Protein AF-A0A269XDI5-F1 (afdb_monomer)

Nearest PDB structures (foldseek):
  7cfy-assembly2_C  TM=2.755E-01  e=4.389E-01  Escherichia coli K-12
  6igs-assembly2_C  TM=2.741E-01  e=5.224E+00  Francisella tularensis

Foldseek 3Di:
DVVVVVVDPAAEEEAEACGLVVQVVVVVVDPHPYYHHYPYDDDDDPVVPVVVVVVVVVVVCVVVVPDPVVVPPD

Sequence (74 aa):
HFLENEGYQHISATGVSLGGLFTLRLAEQFDLERIVVMSAPHKKGESGIAKRIEKYGQRMNQILNFDDEEQLKQ

pLDDT: mean 83.17, std 16.01, range [44.34, 98.12]

Solvent-accessible surface area (backbone atoms only — not comparable to full-atom values): 4601 Å² total; per-residue (Å²): 107,70,59,53,75,75,66,54,87,76,47,66,47,72,14,59,31,72,42,14,54,49,41,55,55,46,55,77,75,44,93,53,79,45,77,48,72,36,78,45,84,84,77,95,50,77,83,51,50,62,60,50,52,52,51,48,51,55,52,48,40,69,72,66,61,64,60,77,80,68,73,78,78,120

Organism: NCBI:txid152332

Structure (mmCIF, N/CA/C/O backbone):
data_AF-A0A269XDI5-F1
#
_entry.id   AF-A0A269XDI5-F1
#
loop_
_atom_site.group_PDB
_atom_site.id
_atom_site.type_symbol
_atom_site.label_atom_id
_atom_site.label_alt_id
_atom_site.label_comp_id
_atom_site.label_asym_id
_atom_site.label_entity_id
_atom_site.label_seq_id
_atom_site.pdbx_PDB_ins_code
_atom_site.Cartn_x
_atom_site.Cartn_y
_atom_site.Cartn_z
_atom_site.occupancy
_atom_site.B_iso_or_equiv
_atom_site.auth_seq_id
_atom_site.auth_comp_id
_atom_site.auth_asym_id
_atom_site.auth_atom_id
_atom_site.pdbx_PDB_model_num
ATOM 1 N N . HIS A 1 1 ? 1.676 -1.063 16.654 1.00 87.00 1 HIS A N 1
ATOM 2 C CA . HIS A 1 1 ? 0.981 -0.361 17.746 1.00 87.00 1 HIS A CA 1
ATOM 3 C C . HIS A 1 1 ? 1.296 1.136 17.902 1.00 87.00 1 HIS A C 1
ATOM 5 O O . HIS A 1 1 ? 0.740 1.731 18.805 1.00 87.00 1 HIS A O 1
ATOM 11 N N . PHE A 1 2 ? 2.099 1.812 17.057 1.00 96.69 2 PHE A N 1
ATOM 12 C CA . PHE A 1 2 ? 2.334 3.267 17.228 1.00 96.69 2 PHE A CA 1
ATOM 13 C C . PHE A 1 2 ? 1.036 4.097 17.167 1.00 96.69 2 PHE A C 1
ATOM 15 O O . PHE A 1 2 ? 0.722 4.802 18.113 1.00 96.69 2 PHE A O 1
ATOM 22 N N . LEU A 1 3 ? 0.250 3.959 16.093 1.00 97.00 3 LEU A N 1
ATOM 23 C CA . LEU A 1 3 ? -0.993 4.723 15.919 1.00 97.00 3 LEU A CA 1
ATOM 24 C C . LEU A 1 3 ? -2.062 4.360 16.964 1.00 97.00 3 LEU A C 1
ATOM 26 O O . LEU A 1 3 ? -2.760 5.231 17.465 1.00 97.00 3 LEU A O 1
ATOM 30 N N . GLU A 1 4 ? -2.165 3.091 17.347 1.00 95.38 4 GLU A N 1
ATOM 31 C CA . GLU A 1 4 ? -3.099 2.676 18.404 1.00 95.38 4 GLU A CA 1
ATOM 32 C C . GLU A 1 4 ? -2.711 3.282 19.761 1.00 95.38 4 GLU A C 1
ATOM 34 O O . GLU A 1 4 ? -3.581 3.740 20.496 1.00 95.38 4 GLU A O 1
ATOM 39 N N . ASN A 1 5 ? -1.410 3.356 20.070 1.00 97.62 5 ASN A N 1
ATOM 40 C CA . ASN A 1 5 ? -0.913 3.982 21.298 1.00 97.62 5 ASN A CA 1
ATOM 41 C C . ASN A 1 5 ? -1.153 5.499 21.323 1.00 97.62 5 ASN A C 1
ATOM 43 O O . ASN A 1 5 ? -1.354 6.063 22.394 1.00 97.62 5 ASN A O 1
ATOM 47 N N . GLU A 1 6 ? -1.177 6.144 20.156 1.00 97.62 6 GLU A N 1
ATOM 48 C CA . GLU A 1 6 ? -1.575 7.550 19.998 1.00 97.62 6 GLU A CA 1
ATOM 49 C C . GLU A 1 6 ? -3.105 7.750 20.066 1.00 97.62 6 GLU A C 1
ATOM 51 O O . GLU A 1 6 ? -3.593 8.876 19.984 1.00 97.62 6 GLU A O 1
ATOM 56 N N . GLY A 1 7 ? -3.882 6.673 20.232 1.00 97.81 7 GLY A N 1
ATOM 57 C CA . GLY A 1 7 ? -5.333 6.713 20.420 1.00 97.81 7 GLY A CA 1
ATOM 58 C C . GLY A 1 7 ? -6.161 6.612 19.136 1.00 97.81 7 GLY A C 1
ATOM 59 O O . GLY A 1 7 ? -7.381 6.782 19.189 1.00 97.81 7 GLY A O 1
ATOM 60 N N . TYR A 1 8 ? -5.551 6.320 17.982 1.00 98.00 8 TYR A N 1
ATOM 61 C CA . TYR A 1 8 ? -6.294 6.140 16.732 1.00 98.00 8 TYR A CA 1
ATOM 62 C C . TYR A 1 8 ? -7.027 4.792 16.714 1.00 98.00 8 TYR A C 1
ATOM 64 O O . TYR A 1 8 ? -6.408 3.736 16.810 1.00 98.00 8 TYR A O 1
ATOM 72 N N . GLN A 1 9 ? -8.351 4.838 16.542 1.00 95.88 9 GLN A N 1
ATOM 73 C CA . GLN A 1 9 ? -9.225 3.652 16.524 1.00 95.88 9 GLN A CA 1
ATOM 74 C C . GLN A 1 9 ? -9.518 3.126 15.114 1.00 95.88 9 GLN A C 1
ATOM 76 O O . GLN A 1 9 ? -9.883 1.967 14.942 1.00 95.88 9 GLN A O 1
ATOM 81 N N . HIS A 1 10 ? -9.367 3.978 14.101 1.00 97.44 10 HIS A N 1
ATOM 82 C CA . HIS A 1 10 ? -9.650 3.651 12.710 1.00 97.44 10 HIS A CA 1
ATOM 83 C C . HIS A 1 10 ? -8.413 3.937 11.871 1.00 97.44 10 HIS A C 1
ATOM 85 O O . HIS A 1 10 ? -8.030 5.090 11.670 1.00 97.44 10 HIS A O 1
ATOM 91 N N . ILE A 1 11 ? -7.756 2.870 11.423 1.00 98.12 11 ILE A N 1
ATOM 92 C CA . ILE A 1 11 ? -6.490 2.953 10.701 1.00 98.12 11 ILE A CA 1
ATOM 93 C C . ILE A 1 11 ? -6.702 2.369 9.309 1.00 98.12 11 ILE A C 1
ATOM 95 O O . ILE A 1 11 ? -7.094 1.217 9.150 1.00 98.12 11 ILE A O 1
ATOM 99 N N . SER A 1 12 ? -6.427 3.179 8.290 1.00 98.06 12 SER A N 1
ATOM 100 C CA . SER A 1 12 ? -6.373 2.749 6.893 1.00 98.06 12 SER A CA 1
ATOM 101 C C . SER A 1 12 ? -4.929 2.778 6.398 1.00 98.06 12 SER A C 1
ATOM 103 O O . SER A 1 12 ? -4.136 3.606 6.847 1.00 98.06 12 SER A O 1
ATOM 105 N N . ALA A 1 13 ? -4.582 1.904 5.455 1.00 97.75 13 ALA A N 1
ATOM 106 C CA . ALA A 1 13 ? -3.223 1.816 4.923 1.00 97.75 13 ALA A CA 1
ATOM 107 C C . ALA A 1 13 ? -3.199 1.866 3.392 1.00 97.75 13 ALA A C 1
ATOM 109 O O . ALA A 1 13 ? -4.029 1.265 2.714 1.00 97.75 13 ALA A O 1
ATOM 110 N N . THR A 1 14 ? -2.205 2.556 2.835 1.00 98.12 14 THR A N 1
ATOM 111 C CA . THR A 1 14 ? -1.931 2.547 1.396 1.00 98.12 14 THR A CA 1
ATOM 112 C C . THR A 1 14 ? -0.467 2.240 1.132 1.00 98.12 14 THR A C 1
ATOM 114 O O . THR A 1 14 ? 0.405 2.665 1.892 1.00 98.12 14 THR A O 1
ATOM 117 N N . GLY A 1 15 ? -0.194 1.490 0.069 1.00 96.62 15 GLY A N 1
ATOM 118 C CA . GLY A 1 15 ? 1.153 1.046 -0.261 1.00 96.62 15 GLY A CA 1
ATOM 119 C C . GLY A 1 15 ? 1.404 1.013 -1.759 1.00 96.62 15 GLY A C 1
ATOM 120 O O . GLY A 1 15 ? 0.618 0.450 -2.522 1.00 96.62 15 GLY A O 1
ATOM 121 N N . VAL A 1 16 ? 2.538 1.579 -2.176 1.00 95.81 16 VAL A N 1
ATOM 122 C CA . VAL A 1 16 ? 2.996 1.592 -3.572 1.00 95.81 16 VAL A CA 1
ATOM 123 C C . VAL A 1 16 ? 4.174 0.639 -3.747 1.00 95.81 16 VAL A C 1
ATOM 125 O O . VAL A 1 16 ? 5.093 0.621 -2.927 1.00 95.81 16 VAL A O 1
ATOM 128 N N . SER A 1 17 ? 4.187 -0.123 -4.845 1.00 91.38 17 SER A N 1
ATOM 129 C CA . SER A 1 17 ? 5.271 -1.052 -5.181 1.00 91.38 17 SER A CA 1
ATOM 130 C C . SER A 1 17 ? 5.479 -2.076 -4.055 1.00 91.38 17 SER A C 1
ATOM 132 O O . SER A 1 17 ? 4.524 -2.743 -3.656 1.00 91.38 17 SER A O 1
ATOM 134 N N . LEU A 1 18 ? 6.688 -2.199 -3.501 1.00 90.62 18 LEU A N 1
ATOM 135 C CA .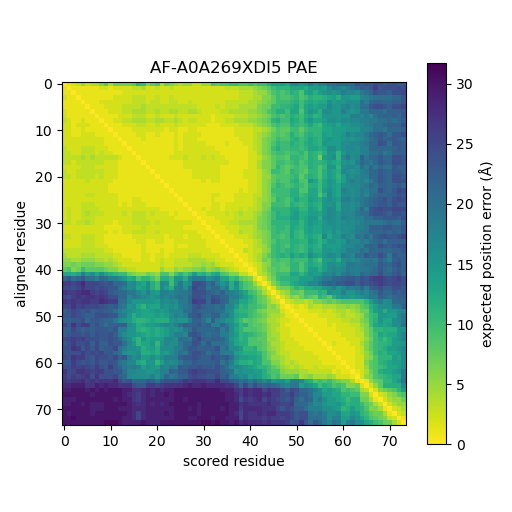 LEU A 1 18 ? 6.960 -3.054 -2.342 1.00 90.62 18 LEU A CA 1
ATOM 136 C C . LEU A 1 18 ? 6.074 -2.704 -1.136 1.00 90.62 18 LEU A C 1
AT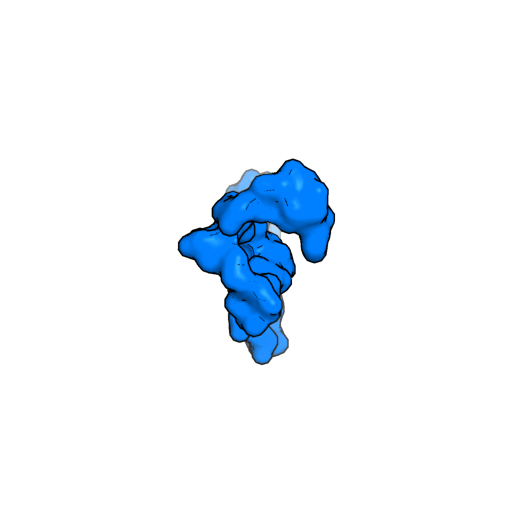OM 138 O O . LEU A 1 18 ? 5.618 -3.603 -0.432 1.00 90.62 18 LEU A O 1
ATOM 142 N N . GLY A 1 19 ? 5.762 -1.418 -0.947 1.00 92.56 19 GLY A N 1
ATOM 143 C CA . GLY A 1 19 ? 4.839 -0.967 0.092 1.00 92.56 19 GLY A CA 1
ATOM 144 C C . GLY A 1 19 ? 3.462 -1.613 -0.036 1.00 92.56 19 GLY A C 1
ATOM 145 O O . GLY A 1 19 ? 2.854 -1.936 0.973 1.00 92.56 19 GLY A O 1
ATOM 146 N N . GLY A 1 20 ? 3.005 -1.899 -1.258 1.00 94.75 20 GLY A N 1
ATOM 147 C CA . GLY A 1 20 ? 1.738 -2.587 -1.493 1.00 94.75 20 GLY A CA 1
ATOM 148 C C . GLY A 1 20 ? 1.718 -4.029 -0.973 1.00 94.75 20 GLY A C 1
ATOM 149 O O . GLY A 1 20 ? 0.709 -4.466 -0.428 1.00 94.75 20 GLY A O 1
ATOM 150 N N . LEU A 1 21 ? 2.842 -4.752 -1.064 1.00 94.12 21 LEU A N 1
ATOM 151 C CA . LEU A 1 21 ? 2.968 -6.080 -0.448 1.00 94.12 21 LEU A CA 1
ATOM 152 C C . LEU A 1 21 ? 2.951 -5.994 1.080 1.00 94.12 21 LEU A C 1
ATOM 154 O O . LEU A 1 21 ? 2.324 -6.824 1.733 1.00 94.12 21 LEU A O 1
ATOM 158 N N . PHE A 1 22 ? 3.601 -4.979 1.652 1.00 96.00 22 PHE A N 1
ATOM 159 C CA .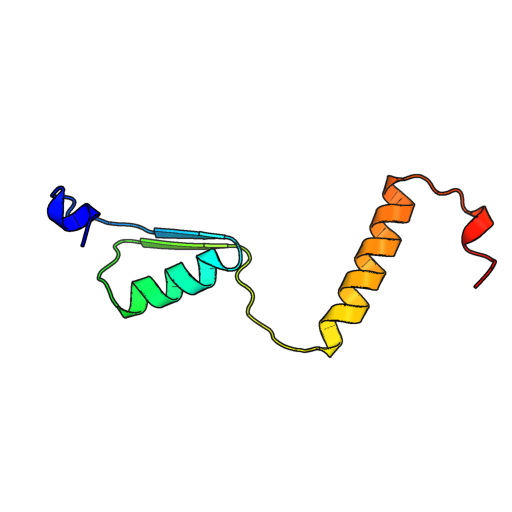 PHE A 1 22 ? 3.554 -4.759 3.095 1.00 96.00 22 PHE A CA 1
ATOM 160 C C . PHE A 1 22 ? 2.164 -4.358 3.577 1.00 96.00 22 PHE A C 1
ATOM 162 O O . PHE A 1 22 ? 1.743 -4.848 4.615 1.00 96.00 22 PHE A O 1
ATOM 169 N N . THR A 1 23 ? 1.420 -3.549 2.822 1.00 97.56 23 THR A N 1
ATOM 170 C CA . THR A 1 23 ? 0.025 -3.217 3.140 1.00 97.56 23 THR A CA 1
ATOM 171 C C . THR A 1 23 ? -0.858 -4.464 3.171 1.00 97.56 23 THR A C 1
ATOM 173 O O . THR A 1 23 ? -1.643 -4.615 4.101 1.00 97.56 23 THR A O 1
ATOM 176 N N . LEU A 1 24 ? -0.697 -5.389 2.216 1.00 95.88 24 LEU A N 1
ATOM 177 C CA . LEU A 1 24 ? -1.403 -6.676 2.243 1.00 95.88 24 LEU A CA 1
ATOM 178 C C . LEU A 1 24 ? -1.029 -7.497 3.479 1.00 95.88 24 LEU A C 1
ATOM 180 O O . LEU A 1 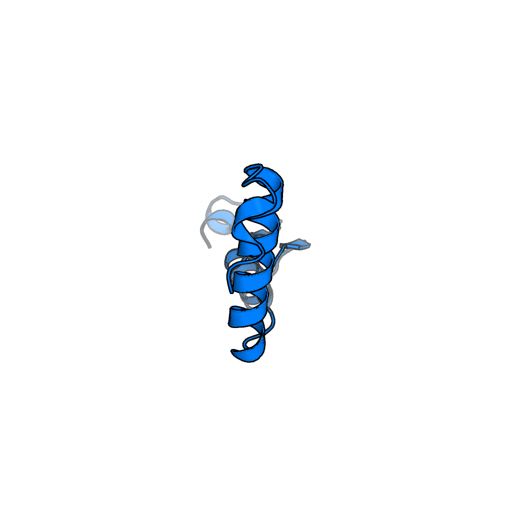24 ? -1.906 -7.990 4.178 1.00 95.88 24 LEU A O 1
ATOM 184 N N . ARG A 1 25 ? 0.270 -7.594 3.787 1.00 96.38 25 ARG A N 1
ATOM 185 C CA . ARG A 1 25 ? 0.741 -8.318 4.973 1.00 96.38 25 ARG A CA 1
ATOM 186 C C . ARG A 1 25 ? 0.240 -7.693 6.276 1.00 96.38 25 ARG A C 1
ATOM 188 O O . ARG A 1 25 ? -0.069 -8.415 7.215 1.00 96.38 25 ARG A O 1
ATOM 195 N N . LEU A 1 26 ? 0.150 -6.367 6.331 1.00 96.62 26 LEU A N 1
ATOM 196 C CA . LEU A 1 26 ? -0.365 -5.636 7.482 1.00 96.62 26 LEU A CA 1
ATOM 197 C C . LEU A 1 26 ? -1.852 -5.946 7.705 1.00 96.62 26 LEU A C 1
ATOM 199 O O . LEU A 1 26 ? -2.245 -6.178 8.840 1.00 96.62 26 LEU A O 1
ATOM 203 N N . ALA A 1 27 ? -2.647 -6.034 6.635 1.00 96.06 27 ALA A N 1
ATOM 204 C CA . ALA A 1 27 ? -4.065 -6.397 6.712 1.00 96.06 27 ALA A CA 1
ATOM 205 C C . ALA A 1 27 ? -4.313 -7.842 7.185 1.00 96.06 27 ALA A C 1
ATOM 207 O O . ALA A 1 27 ? -5.379 -8.136 7.711 1.00 96.06 27 ALA A O 1
ATOM 208 N N . GLU A 1 28 ? -3.345 -8.751 7.022 1.00 96.56 28 GLU A N 1
ATOM 209 C CA . GLU A 1 28 ? -3.425 -10.102 7.603 1.00 96.56 28 GLU A CA 1
ATOM 210 C C . GLU A 1 28 ? -3.171 -10.111 9.118 1.00 96.56 28 GLU A C 1
ATOM 212 O O . GLU A 1 28 ? -3.551 -11.059 9.801 1.00 96.56 28 GLU A O 1
ATOM 217 N N . GLN A 1 29 ? -2.468 -9.100 9.637 1.00 96.25 29 GLN A N 1
ATOM 218 C CA . GLN A 1 29 ? -1.980 -9.066 11.018 1.00 96.25 29 GLN A CA 1
ATOM 219 C C . GLN A 1 29 ? -2.757 -8.101 11.918 1.00 96.25 29 GLN A C 1
ATOM 221 O O . GLN A 1 29 ? -2.732 -8.268 13.136 1.00 96.25 29 GLN A O 1
ATOM 226 N N . PHE A 1 30 ? -3.418 -7.099 11.340 1.00 95.44 30 PHE A N 1
ATOM 227 C CA . PHE A 1 30 ? -4.086 -6.020 12.061 1.00 95.44 30 PHE A CA 1
ATOM 228 C C . PHE A 1 30 ? -5.462 -5.734 11.462 1.00 95.44 30 PHE A C 1
ATOM 230 O O . PHE A 1 30 ? -5.666 -5.891 10.258 1.00 95.44 30 PHE A O 1
ATOM 237 N N . ASP A 1 31 ? -6.382 -5.262 12.303 1.00 94.56 31 ASP A N 1
ATOM 238 C CA . ASP A 1 31 ? -7.693 -4.795 11.861 1.00 94.56 31 ASP A CA 1
ATOM 239 C C . ASP A 1 31 ? -7.558 -3.399 11.236 1.00 94.56 31 ASP A C 1
ATOM 241 O O . ASP A 1 31 ? -7.386 -2.390 11.923 1.00 94.56 31 ASP A O 1
ATOM 245 N N . LEU A 1 32 ? -7.542 -3.358 9.905 1.00 96.81 32 LEU A N 1
ATOM 246 C CA . LEU A 1 32 ? -7.463 -2.127 9.127 1.00 96.81 32 LEU A CA 1
ATOM 247 C C . LEU A 1 32 ? -8.832 -1.820 8.531 1.00 96.81 32 LEU A C 1
ATOM 249 O O . LEU A 1 32 ? -9.438 -2.668 7.883 1.00 96.81 32 LEU A O 1
ATOM 253 N N . GLU A 1 33 ? -9.279 -0.574 8.664 1.00 97.75 33 GLU A N 1
ATOM 254 C CA . GLU A 1 33 ? -10.600 -0.162 8.182 1.00 97.75 33 GLU A CA 1
ATOM 255 C C . GLU A 1 33 ? -10.685 -0.239 6.649 1.00 97.75 33 GLU A C 1
ATOM 257 O O . GLU A 1 33 ? -11.684 -0.688 6.086 1.00 97.75 33 GLU A O 1
ATOM 262 N N . ARG A 1 34 ? -9.634 0.217 5.954 1.00 97.81 34 ARG A N 1
ATOM 263 C CA . ARG A 1 34 ? -9.521 0.172 4.490 1.00 97.81 34 ARG A CA 1
ATOM 264 C C . ARG A 1 34 ? -8.069 0.012 4.063 1.00 97.81 34 ARG A C 1
ATOM 266 O O . ARG A 1 34 ? -7.158 0.550 4.698 1.00 97.81 34 ARG A O 1
ATOM 273 N N . ILE A 1 35 ? -7.863 -0.654 2.927 1.00 97.94 35 ILE A N 1
ATOM 274 C CA . ILE A 1 35 ? -6.552 -0.741 2.283 1.00 97.94 35 ILE A CA 1
ATOM 275 C C . ILE A 1 35 ? -6.598 -0.334 0.814 1.00 97.94 35 ILE A C 1
ATOM 277 O O . ILE A 1 35 ? -7.561 -0.617 0.103 1.00 97.94 35 ILE A O 1
ATOM 281 N N . VAL A 1 36 ? -5.520 0.295 0.350 1.00 97.75 36 VAL A N 1
ATOM 282 C CA . VAL A 1 36 ? -5.285 0.587 -1.067 1.00 97.75 36 VAL A CA 1
ATOM 283 C C . VAL A 1 36 ? -3.898 0.087 -1.450 1.00 97.75 36 VAL A C 1
ATOM 285 O O . VAL A 1 36 ? -2.895 0.426 -0.830 1.00 97.75 36 VAL A O 1
ATOM 288 N N . VAL A 1 37 ? -3.828 -0.739 -2.488 1.00 97.19 37 VAL A N 1
ATOM 289 C CA . VAL A 1 37 ? -2.581 -1.359 -2.942 1.00 97.19 37 VAL A CA 1
ATOM 290 C C . VAL A 1 37 ? -2.323 -0.935 -4.375 1.00 97.19 37 VAL A C 1
ATOM 292 O O . VAL A 1 37 ? -3.172 -1.105 -5.246 1.00 97.19 37 VAL A O 1
ATOM 295 N N . MET A 1 38 ? -1.141 -0.380 -4.628 1.00 95.06 38 MET A N 1
ATOM 296 C CA . MET A 1 38 ? -0.797 0.218 -5.914 1.00 95.06 38 MET A CA 1
ATOM 297 C C . MET A 1 38 ? 0.508 -0.365 -6.439 1.00 95.06 38 MET A C 1
ATOM 299 O O . MET A 1 38 ? 1.501 -0.446 -5.719 1.00 95.06 38 MET A O 1
ATOM 303 N N . SER A 1 39 ? 0.528 -0.751 -7.716 1.00 90.44 39 SER A N 1
ATOM 304 C CA . SER A 1 39 ? 1.736 -1.229 -8.410 1.00 90.44 39 SER A CA 1
ATOM 305 C C . SER A 1 39 ? 2.487 -2.356 -7.680 1.00 90.44 39 SER A C 1
ATOM 307 O O . SER A 1 39 ? 3.698 -2.495 -7.849 1.00 90.44 39 SER A O 1
ATOM 309 N N . ALA A 1 40 ? 1.797 -3.145 -6.847 1.00 88.62 40 ALA A N 1
ATOM 310 C CA . ALA A 1 40 ? 2.431 -4.178 -6.041 1.00 88.62 40 ALA A CA 1
ATOM 311 C C . ALA A 1 40 ? 2.992 -5.293 -6.938 1.00 88.62 40 ALA A C 1
ATOM 313 O O . ALA A 1 40 ? 2.276 -5.817 -7.800 1.00 88.62 40 ALA A O 1
ATOM 314 N N . PRO A 1 41 ? 4.267 -5.678 -6.770 1.00 81.25 41 PRO A N 1
ATOM 315 C CA . PRO A 1 41 ? 4.863 -6.709 -7.601 1.00 81.25 41 PRO A CA 1
ATOM 316 C C . PRO A 1 41 ? 4.240 -8.072 -7.271 1.00 81.25 41 PRO A C 1
ATOM 318 O O . PRO A 1 41 ? 4.436 -8.605 -6.185 1.00 81.25 41 PRO A O 1
ATOM 321 N N . HIS A 1 42 ? 3.502 -8.648 -8.224 1.00 71.44 42 HIS A N 1
ATOM 322 C CA . HIS A 1 42 ? 2.782 -9.916 -8.033 1.00 71.44 42 HIS A CA 1
ATOM 323 C C . HIS A 1 42 ? 3.397 -11.111 -8.793 1.00 71.44 42 HIS A C 1
ATOM 325 O O . HIS A 1 42 ? 3.086 -12.259 -8.495 1.00 71.44 42 HIS A O 1
ATOM 331 N N . LYS A 1 43 ? 4.306 -10.889 -9.759 1.00 67.06 43 LYS A N 1
ATOM 332 C CA . LYS A 1 43 ? 4.932 -11.975 -10.543 1.00 67.06 43 LYS A CA 1
ATOM 333 C C . LYS A 1 43 ? 6.459 -11.965 -10.466 1.00 67.06 43 LYS A C 1
ATOM 335 O O . LYS A 1 43 ? 7.104 -11.049 -10.974 1.00 67.06 43 LYS A O 1
ATOM 340 N N . LYS A 1 44 ? 7.027 -13.052 -9.932 1.00 58.03 44 LYS A N 1
ATOM 341 C CA . LYS A 1 44 ? 8.408 -13.489 -10.185 1.00 58.03 44 LYS A CA 1
ATOM 342 C C . LYS A 1 44 ? 8.402 -14.421 -11.396 1.00 58.03 44 LYS A C 1
ATOM 344 O O . LYS A 1 44 ? 8.212 -15.620 -11.266 1.00 58.03 44 LYS A O 1
ATOM 349 N N . GLY A 1 45 ? 8.561 -13.854 -12.581 1.00 60.03 45 GLY A N 1
ATOM 350 C CA . GLY A 1 45 ? 9.001 -14.610 -13.747 1.00 60.03 45 GLY A CA 1
ATOM 351 C C . GLY A 1 45 ? 10.222 -13.902 -14.298 1.00 60.03 45 GLY A C 1
ATOM 352 O O . GLY A 1 45 ? 10.097 -12.757 -14.740 1.00 60.03 45 GLY A O 1
ATOM 353 N N . GLU A 1 46 ? 11.388 -14.547 -14.254 1.00 58.53 46 GLU A N 1
ATOM 354 C CA . GLU A 1 46 ? 12.613 -14.039 -14.894 1.00 58.53 46 GLU A CA 1
ATOM 355 C C . GLU A 1 46 ? 12.366 -13.698 -16.372 1.00 58.53 46 GLU A C 1
ATOM 357 O O . GLU A 1 46 ? 12.863 -12.689 -16.872 1.00 58.53 46 GLU A O 1
ATOM 362 N N . SER A 1 47 ? 11.457 -14.439 -17.019 1.00 60.16 47 SER A N 1
ATOM 363 C CA . SER A 1 47 ? 10.992 -14.221 -18.395 1.00 60.16 47 SER A CA 1
ATOM 364 C C . SER A 1 47 ? 10.400 -12.832 -18.670 1.00 60.16 47 SER A C 1
ATOM 366 O O . SER A 1 47 ? 10.276 -12.429 -19.825 1.00 60.16 47 SER A O 1
ATOM 368 N N . GLY A 1 48 ? 10.035 -12.071 -17.634 1.00 62.38 48 GLY A N 1
ATOM 369 C CA . GLY A 1 48 ? 9.513 -10.715 -17.780 1.00 62.38 48 GLY A CA 1
ATOM 370 C C . GLY A 1 48 ? 10.565 -9.611 -17.683 1.00 62.38 48 GLY A C 1
ATOM 371 O O . GL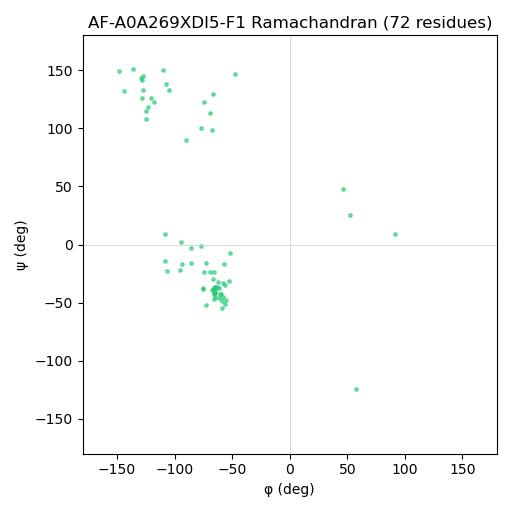Y A 1 48 ? 10.258 -8.482 -18.054 1.00 62.38 48 GLY A O 1
ATOM 372 N N . ILE A 1 49 ? 11.766 -9.887 -17.160 1.00 68.75 49 ILE A N 1
ATOM 373 C CA . ILE A 1 49 ? 12.778 -8.849 -16.902 1.00 68.75 49 ILE A CA 1
ATOM 374 C C . ILE A 1 49 ? 13.391 -8.367 -18.216 1.00 68.75 49 ILE A C 1
ATOM 376 O O . ILE A 1 49 ? 13.340 -7.170 -18.489 1.00 68.75 49 ILE A O 1
ATOM 380 N N . ALA A 1 50 ? 13.868 -9.287 -19.060 1.00 74.56 50 ALA A N 1
ATOM 381 C CA . ALA A 1 50 ? 14.451 -8.955 -20.363 1.00 74.56 50 ALA A CA 1
ATOM 382 C C . ALA A 1 50 ? 13.483 -8.122 -21.222 1.00 74.56 50 ALA A C 1
ATOM 384 O O . ALA A 1 50 ? 13.827 -7.036 -21.676 1.00 74.56 50 ALA A O 1
ATOM 385 N N . LYS A 1 51 ? 12.219 -8.555 -21.312 1.00 74.25 51 LYS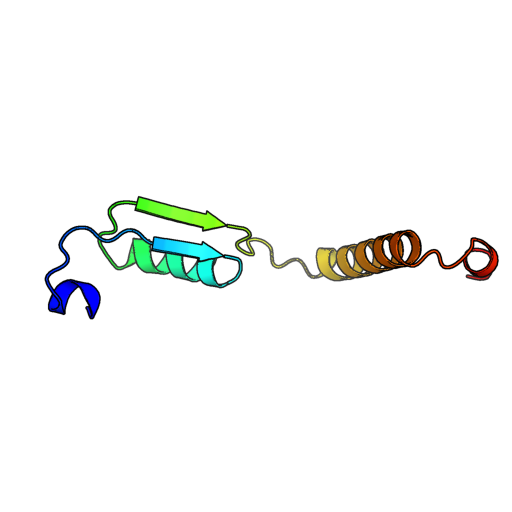 A N 1
ATOM 386 C CA . LYS A 1 51 ? 11.161 -7.843 -22.044 1.00 74.25 51 LYS A CA 1
ATOM 387 C C . LYS A 1 51 ? 10.859 -6.449 -21.481 1.00 74.25 51 LYS A C 1
ATOM 389 O O . LYS A 1 51 ? 10.454 -5.558 -22.222 1.00 74.25 51 LYS A O 1
ATOM 394 N N . ARG A 1 52 ? 10.995 -6.243 -20.166 1.00 76.19 52 ARG A N 1
ATOM 395 C CA . ARG A 1 52 ? 10.809 -4.916 -19.553 1.00 76.19 52 ARG A CA 1
ATOM 396 C C . ARG A 1 52 ? 11.993 -3.996 -19.828 1.00 76.19 52 ARG A C 1
ATOM 398 O O . ARG A 1 52 ? 11.761 -2.818 -20.071 1.00 76.19 52 ARG A O 1
ATOM 405 N N . ILE A 1 53 ? 13.216 -4.526 -19.820 1.00 79.62 53 ILE A N 1
ATOM 406 C CA . ILE A 1 53 ? 14.426 -3.770 -20.168 1.00 79.62 53 ILE A CA 1
ATOM 407 C C . ILE A 1 53 ? 14.386 -3.363 -21.645 1.00 79.62 53 ILE A C 1
ATOM 409 O O . ILE A 1 53 ? 14.565 -2.189 -21.945 1.00 79.62 53 ILE A O 1
ATOM 413 N N . GLU A 1 54 ? 14.050 -4.289 -22.546 1.00 81.75 54 GLU A N 1
ATOM 414 C CA . GLU A 1 54 ? 13.881 -4.012 -23.979 1.00 81.75 54 GLU A CA 1
ATOM 415 C C . GLU A 1 54 ? 12.840 -2.907 -24.219 1.00 81.75 54 GLU A C 1
ATOM 417 O O . GLU A 1 54 ? 13.129 -1.900 -24.865 1.00 81.75 54 GLU A O 1
ATOM 422 N N . LYS A 1 55 ? 11.646 -3.037 -23.623 1.00 82.06 55 LYS A N 1
ATOM 423 C CA . LYS A 1 55 ? 10.591 -2.019 -23.735 1.00 82.06 55 LYS A CA 1
ATOM 424 C C . LYS A 1 55 ? 11.005 -0.666 -23.164 1.00 82.06 55 LYS A C 1
ATOM 426 O O . LYS A 1 55 ? 10.610 0.361 -23.708 1.00 82.06 55 LYS A O 1
ATOM 431 N N . TYR A 1 56 ? 11.756 -0.655 -22.065 1.00 83.31 56 TYR A N 1
ATOM 432 C CA . TYR A 1 56 ? 12.286 0.578 -21.494 1.00 83.31 56 TYR A CA 1
ATOM 433 C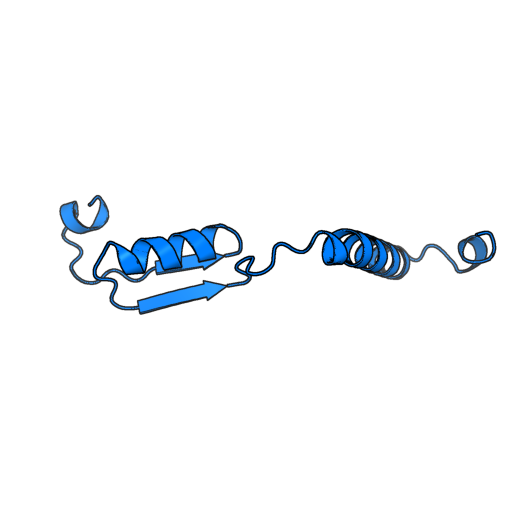 C . TYR A 1 56 ? 13.293 1.236 -22.444 1.00 83.31 56 TYR A C 1
ATOM 435 O O . TYR A 1 56 ? 13.166 2.426 -22.702 1.00 83.31 56 TYR A O 1
ATOM 443 N N . GLY A 1 57 ? 14.221 0.469 -23.027 1.00 82.94 57 GLY A N 1
ATOM 444 C CA . GLY A 1 57 ? 15.173 0.965 -24.026 1.00 82.94 57 GLY A CA 1
ATOM 445 C C . GLY A 1 57 ? 14.481 1.563 -25.253 1.00 82.94 57 GLY A C 1
ATOM 446 O O . GLY A 1 57 ? 14.749 2.705 -25.611 1.00 82.94 57 GLY A O 1
ATOM 447 N N . GLN A 1 58 ? 13.503 0.853 -25.827 1.00 83.88 58 GLN A N 1
ATOM 448 C CA . GLN A 1 58 ? 12.692 1.357 -26.946 1.00 83.88 58 GLN A CA 1
ATOM 449 C C . GLN A 1 58 ? 11.975 2.667 -26.591 1.00 83.88 58 GLN A C 1
ATOM 451 O O . GLN A 1 58 ? 11.987 3.622 -27.366 1.00 83.88 58 GLN A O 1
ATOM 456 N N . ARG A 1 59 ? 11.373 2.735 -25.397 1.00 80.31 59 ARG A N 1
ATOM 457 C CA . ARG A 1 59 ? 10.685 3.935 -24.904 1.00 80.31 59 ARG A CA 1
ATOM 458 C C . ARG A 1 59 ? 11.655 5.100 -24.703 1.00 80.31 59 ARG A C 1
ATOM 460 O O . ARG A 1 59 ? 11.315 6.226 -25.042 1.00 80.31 59 ARG A O 1
ATOM 467 N N . MET A 1 60 ? 12.839 4.834 -24.160 1.00 81.12 60 MET A N 1
ATOM 468 C CA . MET A 1 60 ? 13.875 5.841 -23.951 1.00 81.12 60 MET A CA 1
ATOM 469 C C . MET A 1 60 ? 14.409 6.386 -25.274 1.00 81.12 60 MET A C 1
ATOM 471 O O . MET A 1 60 ? 14.532 7.598 -25.389 1.00 81.12 60 MET A O 1
ATOM 475 N N . ASN A 1 61 ? 14.630 5.540 -26.283 1.00 79.56 61 ASN A N 1
ATOM 476 C CA . ASN A 1 61 ? 15.037 5.991 -27.618 1.00 79.56 61 ASN A CA 1
ATOM 477 C C . ASN A 1 61 ? 13.996 6.927 -28.248 1.00 79.56 61 ASN A C 1
ATOM 479 O O . ASN A 1 61 ? 14.358 7.971 -28.779 1.00 79.56 61 ASN A O 1
ATOM 483 N N . GLN A 1 62 ? 12.705 6.599 -28.111 1.00 78.00 62 GLN A N 1
ATOM 484 C CA . GLN A 1 62 ? 11.606 7.455 -28.577 1.00 78.00 62 GLN A CA 1
ATOM 485 C C . GLN A 1 62 ? 11.524 8.790 -27.827 1.00 78.00 62 GLN A C 1
ATOM 487 O O . GLN A 1 62 ? 11.162 9.800 -28.413 1.00 78.00 62 GLN A O 1
ATOM 492 N N . ILE A 1 63 ? 11.802 8.799 -26.519 1.00 78.88 63 ILE A N 1
ATOM 493 C CA . ILE A 1 63 ? 11.751 10.021 -25.702 1.00 78.88 63 ILE A CA 1
ATOM 494 C C . ILE A 1 63 ? 12.967 10.911 -25.967 1.00 78.88 63 ILE A C 1
ATOM 496 O O . ILE A 1 63 ? 12.846 12.133 -25.950 1.00 78.88 63 ILE A O 1
ATOM 500 N N . LEU A 1 64 ? 14.135 10.306 -26.178 1.00 80.06 64 LEU A N 1
ATOM 501 C CA . LEU A 1 64 ? 15.396 11.020 -26.350 1.00 80.06 64 LEU A CA 1
ATOM 502 C C . LEU A 1 64 ? 15.648 11.468 -27.796 1.00 80.06 64 LEU A C 1
ATOM 504 O O . LEU A 1 64 ? 16.650 12.142 -28.013 1.00 80.06 64 LEU A O 1
ATOM 508 N N . ASN A 1 65 ? 14.767 11.137 -28.754 1.00 67.00 65 ASN A N 1
ATOM 509 C CA . ASN A 1 65 ? 14.979 11.380 -30.188 1.00 67.00 65 ASN A CA 1
ATOM 510 C C . ASN A 1 65 ? 16.387 10.940 -30.625 1.00 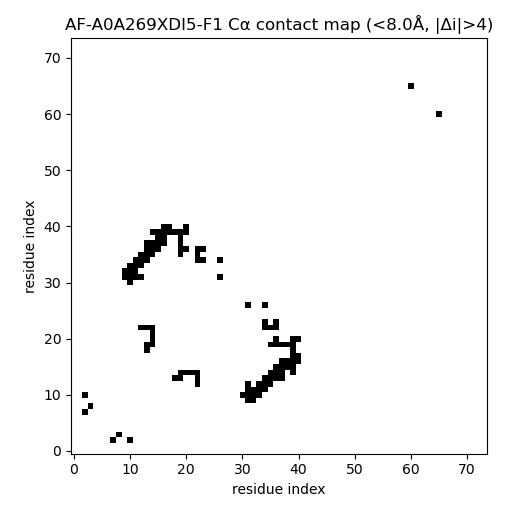67.00 65 ASN A C 1
ATOM 512 O O . ASN A 1 65 ? 17.110 11.686 -31.282 1.00 67.00 65 ASN A O 1
ATOM 516 N N . PHE A 1 66 ? 16.811 9.735 -30.230 1.00 59.25 66 PHE A N 1
ATOM 517 C CA . PHE A 1 66 ? 17.944 9.132 -30.925 1.00 59.25 66 PHE A CA 1
ATOM 518 C C . PHE A 1 66 ? 17.458 8.823 -32.340 1.00 59.25 66 PHE A C 1
ATOM 520 O O . PHE A 1 66 ? 16.708 7.866 -32.535 1.00 59.25 66 PHE A O 1
ATOM 527 N N . ASP A 1 67 ? 17.794 9.728 -33.263 1.00 54.81 67 ASP A N 1
ATOM 528 C CA . ASP A 1 67 ? 17.392 9.708 -34.665 1.00 54.81 67 ASP A CA 1
ATOM 529 C C . ASP A 1 67 ? 17.615 8.321 -35.281 1.00 54.81 67 ASP A C 1
ATOM 531 O O . ASP A 1 67 ? 18.554 7.594 -34.940 1.00 54.81 67 ASP A O 1
ATOM 535 N N . ASP A 1 68 ? 16.722 7.977 -36.207 1.00 56.28 68 ASP A N 1
ATOM 536 C CA . ASP A 1 68 ? 16.530 6.669 -36.843 1.00 56.28 68 ASP A CA 1
ATOM 537 C C . ASP A 1 68 ? 17.797 6.025 -37.462 1.00 56.28 68 ASP A C 1
ATOM 539 O O . ASP A 1 68 ? 17.772 4.855 -37.850 1.00 56.28 68 ASP A O 1
ATOM 543 N N . GLU A 1 69 ? 18.930 6.732 -37.523 1.00 53.62 69 GLU A N 1
ATOM 544 C CA . GLU A 1 69 ? 20.195 6.244 -38.086 1.00 53.62 69 GLU A CA 1
ATOM 545 C C . GLU A 1 69 ? 20.887 5.140 -37.260 1.00 53.62 69 GLU A C 1
ATOM 547 O O . GLU A 1 69 ? 21.631 4.336 -37.825 1.00 53.62 69 GLU A O 1
ATOM 552 N N . GLU A 1 70 ? 20.630 5.023 -35.951 1.00 53.69 70 GLU A N 1
ATOM 553 C CA . GLU A 1 70 ? 21.201 3.934 -35.131 1.00 53.69 70 GLU A CA 1
ATOM 554 C C . GLU A 1 70 ? 20.370 2.637 -35.154 1.00 53.69 70 GLU A C 1
ATOM 556 O O . GLU A 1 70 ? 20.883 1.570 -34.809 1.00 53.69 70 GLU A O 1
ATOM 561 N N . GLN A 1 71 ? 19.108 2.677 -35.605 1.00 51.62 71 GLN A N 1
ATOM 562 C CA . GLN A 1 71 ? 18.228 1.496 -35.613 1.00 51.62 71 GLN A CA 1
ATOM 563 C C . GLN A 1 71 ? 18.600 0.450 -36.681 1.00 51.62 71 GLN A C 1
ATOM 565 O O . GLN A 1 71 ? 18.169 -0.695 -36.590 1.00 51.62 71 GLN A O 1
ATOM 570 N N . LEU A 1 72 ? 19.41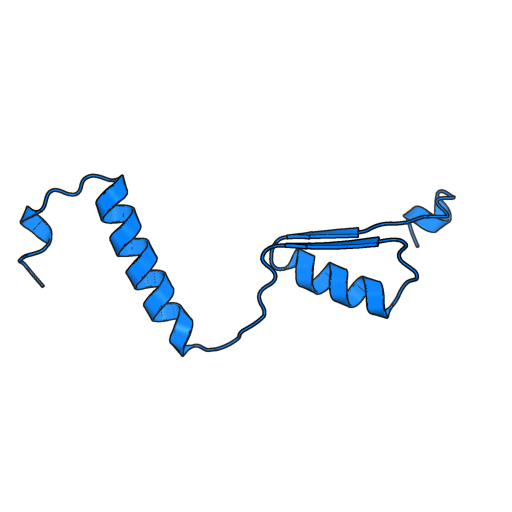7 0.815 -37.674 1.00 49.94 72 LEU A N 1
ATOM 571 C CA . LEU A 1 72 ? 19.794 -0.036 -38.813 1.00 49.94 72 LEU A CA 1
ATOM 572 C C . LEU A 1 72 ? 21.114 -0.810 -38.630 1.00 49.94 72 LEU A C 1
ATOM 574 O O . LEU A 1 72 ? 21.540 -1.496 -39.559 1.00 49.94 72 LEU A O 1
ATOM 578 N N . LYS A 1 73 ? 21.785 -0.705 -37.472 1.00 51.22 73 LYS A N 1
ATOM 579 C CA . LYS A 1 73 ? 23.110 -1.319 -37.239 1.00 51.22 73 LYS A CA 1
ATOM 580 C C . LYS A 1 73 ? 23.144 -2.527 -36.290 1.00 51.22 73 LYS A C 1
ATOM 582 O O . LYS A 1 73 ? 24.246 -2.968 -35.965 1.00 51.22 73 LYS A O 1
ATOM 587 N N . GLN A 1 74 ? 22.004 -3.086 -35.875 1.00 44.34 74 GLN A N 1
ATOM 588 C CA . GLN A 1 74 ? 21.969 -4.355 -35.124 1.00 44.34 74 GLN A CA 1
ATOM 589 C C . GLN A 1 74 ? 21.293 -5.477 -35.901 1.00 44.34 74 GLN A C 1
ATOM 591 O O . GLN A 1 74 ? 20.167 -5.253 -36.395 1.00 44.34 74 GLN A O 1
#

InterPro domains:
  IPR029058 Alpha/Beta hydrolase fold [G3DSA:3.40.50.1820] (1-74)
  IPR029058 Alpha/Beta hydrolase fold [SSF53474] (4-62)

Radius of gyration: 20.75 Å; Cα contacts (8 Å, |Δi|>4): 60; chains: 1; bounding box: 34×26×60 Å

Secondary structure (DSSP, 8-state):
-HHHHTT-----EEEETHHHHHHHHHHHHS--S-EEEES------GGGHHHHHHHHHHHHHHHHT--GGGTT--

Mean predicted aligned error: 11.69 Å